Protein AF-S4NV09-F1 (afdb_monomer_lite)

Structure (mmCIF, N/CA/C/O backbone):
data_AF-S4NV09-F1
#
_entry.id   AF-S4NV09-F1
#
loop_
_atom_site.group_PDB
_atom_site.id
_atom_site.type_symbol
_atom_site.label_atom_id
_atom_site.label_alt_id
_atom_site.label_comp_id
_atom_site.label_asym_id
_atom_site.label_entity_id
_atom_site.label_seq_id
_atom_site.pdbx_PDB_ins_code
_atom_site.Cartn_x
_atom_site.Cartn_y
_atom_site.Cartn_z
_atom_site.occupancy
_atom_site.B_iso_or_equiv
_atom_site.auth_seq_id
_atom_site.auth_comp_id
_atom_site.auth_asym_id
_atom_site.auth_atom_id
_atom_site.pdbx_PDB_model_num
ATOM 1 N N . MET A 1 1 ? -20.537 9.122 -27.581 1.00 79.88 1 MET A N 1
ATOM 2 C CA . MET A 1 1 ? -19.082 8.989 -27.801 1.00 79.88 1 MET A CA 1
ATOM 3 C C . MET A 1 1 ? -18.624 7.789 -26.991 1.00 79.88 1 MET A C 1
ATOM 5 O O . MET A 1 1 ? -19.059 7.683 -25.852 1.00 79.88 1 MET A O 1
ATOM 9 N N . VAL A 1 2 ? -17.872 6.857 -27.574 1.00 90.12 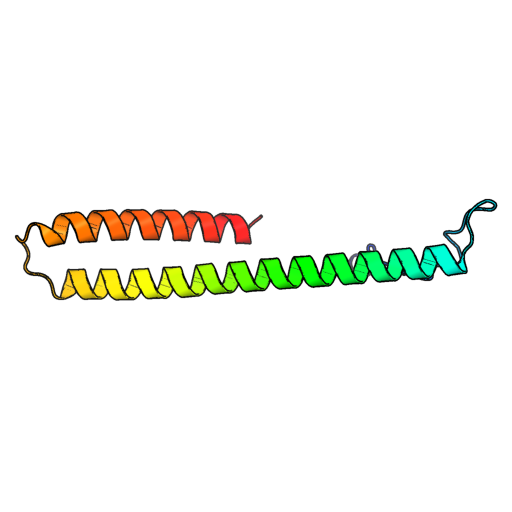2 VAL A N 1
ATOM 10 C CA . VAL A 1 2 ? -17.352 5.685 -26.843 1.00 90.12 2 VAL A CA 1
ATOM 11 C C . VAL A 1 2 ? -16.086 6.113 -26.099 1.00 90.12 2 VAL A C 1
ATOM 13 O O . VAL A 1 2 ? -15.268 6.820 -26.685 1.00 90.12 2 VAL A O 1
ATOM 16 N N . ASP A 1 3 ? -15.959 5.739 -24.825 1.00 91.00 3 ASP A N 1
ATOM 17 C CA . ASP A 1 3 ? -14.799 6.079 -23.996 1.00 91.00 3 ASP A CA 1
ATOM 18 C C . ASP A 1 3 ? -13.730 4.976 -24.060 1.00 91.00 3 ASP A C 1
ATOM 20 O O . ASP A 1 3 ? -14.009 3.808 -23.789 1.00 91.00 3 ASP A O 1
ATOM 24 N N . TYR A 1 4 ? -12.508 5.378 -24.412 1.00 93.00 4 TYR A N 1
ATOM 25 C CA . TYR A 1 4 ? -11.318 4.531 -24.524 1.00 93.00 4 TYR A CA 1
ATOM 26 C C . TYR A 1 4 ? -10.278 4.826 -23.424 1.00 93.00 4 TYR A C 1
ATOM 28 O O . TYR A 1 4 ? -9.162 4.317 -23.488 1.00 93.00 4 TYR A O 1
ATOM 36 N N . SER A 1 5 ? -10.626 5.622 -22.404 1.00 92.81 5 SER A N 1
ATOM 37 C CA . SER A 1 5 ? -9.744 6.039 -21.298 1.00 92.81 5 SER A CA 1
ATOM 38 C C . SER A 1 5 ? -8.988 4.886 -20.627 1.00 92.81 5 SER A C 1
ATOM 40 O O . SER A 1 5 ? -7.838 5.052 -20.232 1.00 92.81 5 SER A O 1
ATOM 42 N N . LYS A 1 6 ? -9.590 3.692 -20.579 1.00 90.94 6 LYS A N 1
ATOM 43 C CA . LYS A 1 6 ? -8.985 2.478 -20.009 1.00 90.94 6 LYS A CA 1
ATOM 44 C C . LYS A 1 6 ? -7.683 2.033 -20.683 1.00 90.94 6 LYS A C 1
ATOM 46 O O . LYS A 1 6 ? -6.913 1.322 -20.052 1.00 90.94 6 LYS A O 1
ATOM 51 N N . TRP A 1 7 ? -7.450 2.407 -21.941 1.00 93.06 7 TRP A N 1
ATOM 52 C CA . TRP A 1 7 ? -6.253 2.016 -22.698 1.00 93.06 7 TRP A CA 1
ATOM 53 C C . TRP A 1 7 ? -5.174 3.105 -22.737 1.00 93.06 7 TRP A C 1
ATOM 55 O O . TRP A 1 7 ? -4.181 2.946 -23.439 1.00 93.06 7 TRP A O 1
ATOM 65 N N . LYS A 1 8 ? -5.360 4.218 -22.018 1.00 91.50 8 LYS A N 1
ATOM 66 C CA . LYS A 1 8 ? -4.422 5.346 -22.037 1.00 91.50 8 LYS A CA 1
ATOM 67 C C . LYS A 1 8 ? -3.085 5.022 -21.360 1.00 91.50 8 LYS A C 1
ATOM 69 O O . LYS A 1 8 ? -2.050 5.452 -21.852 1.00 91.50 8 LYS A O 1
ATOM 74 N N . ASP A 1 9 ? -3.119 4.270 -20.262 1.00 90.38 9 ASP A N 1
ATOM 75 C CA . ASP A 1 9 ? -1.973 4.072 -19.366 1.00 90.38 9 ASP A CA 1
ATOM 76 C C . ASP A 1 9 ? -1.510 2.600 -19.369 1.00 90.38 9 ASP A C 1
ATOM 78 O O . ASP A 1 9 ? -1.409 1.950 -18.328 1.00 90.38 9 ASP A O 1
ATOM 82 N N . ILE A 1 10 ? -1.292 2.033 -20.561 1.00 90.44 10 ILE A N 1
ATOM 83 C CA . ILE A 1 10 ? -0.777 0.664 -20.717 1.00 90.44 10 ILE A CA 1
ATOM 84 C C . ILE A 1 10 ? 0.751 0.704 -20.669 1.00 90.44 10 ILE A C 1
ATOM 86 O O . ILE A 1 10 ? 1.382 1.319 -21.520 1.00 90.44 10 ILE A O 1
ATOM 90 N N . GLU A 1 11 ? 1.343 0.014 -19.696 1.00 86.38 11 GLU A N 1
ATOM 91 C CA . GLU A 1 11 ? 2.796 -0.141 -19.594 1.00 86.38 11 GLU A CA 1
ATOM 92 C C . GLU A 1 11 ? 3.259 -1.396 -20.355 1.00 86.38 11 GLU A C 1
ATOM 94 O O . GLU A 1 11 ? 2.825 -2.509 -20.044 1.00 86.38 11 GLU A O 1
ATOM 99 N N . ILE A 1 12 ? 4.162 -1.224 -21.325 1.00 91.31 12 ILE A N 1
ATOM 100 C CA . ILE A 1 12 ? 4.763 -2.302 -22.123 1.00 91.31 12 ILE A CA 1
ATOM 101 C C . ILE A 1 12 ? 6.269 -2.333 -21.833 1.00 91.31 12 ILE A C 1
ATOM 103 O O . ILE A 1 12 ? 6.989 -1.369 -22.080 1.00 91.31 12 ILE A O 1
ATOM 107 N N . SER A 1 13 ? 6.765 -3.430 -21.255 1.00 85.31 13 SER A N 1
ATOM 108 C CA . SER A 1 13 ? 8.171 -3.518 -20.821 1.00 85.31 13 SER A CA 1
ATOM 109 C C . SER A 1 13 ? 9.173 -3.695 -21.969 1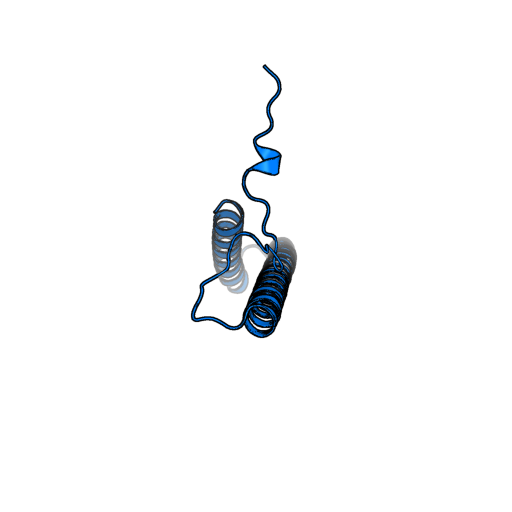.00 85.31 13 SER A C 1
ATOM 111 O O . SER A 1 13 ? 10.347 -3.370 -21.797 1.00 85.31 13 SER A O 1
ATOM 113 N N . ASP A 1 14 ? 8.713 -4.218 -23.104 1.00 91.19 14 ASP A N 1
ATOM 114 C CA . ASP A 1 14 ? 9.458 -4.544 -24.325 1.00 91.19 14 ASP A CA 1
ATOM 115 C C . ASP A 1 14 ? 9.049 -3.661 -25.515 1.00 91.19 14 ASP A C 1
ATOM 117 O O . ASP A 1 14 ? 9.100 -4.091 -26.663 1.00 91.19 14 ASP A O 1
ATOM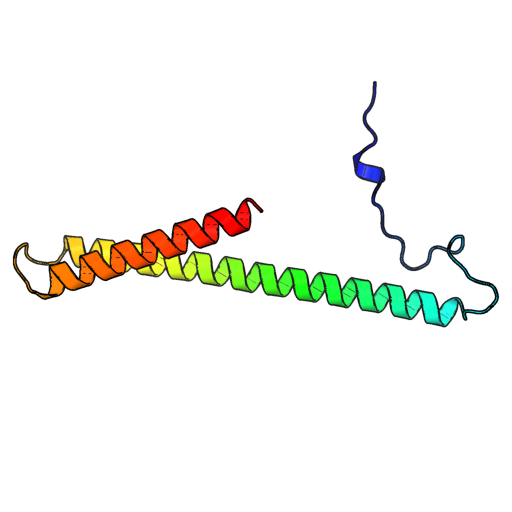 121 N N . ASP A 1 15 ? 8.633 -2.424 -25.239 1.00 91.81 15 ASP A N 1
ATOM 122 C CA . ASP A 1 15 ? 8.276 -1.455 -26.272 1.00 91.81 15 ASP A CA 1
ATOM 123 C C . ASP A 1 15 ? 9.500 -1.089 -27.135 1.00 91.81 15 ASP A C 1
ATOM 125 O O . ASP A 1 15 ? 10.415 -0.387 -26.691 1.00 91.81 15 ASP A O 1
ATOM 129 N N . GLU A 1 16 ? 9.534 -1.604 -28.367 1.00 87.38 16 GLU A N 1
ATOM 130 C CA . GLU A 1 16 ? 10.621 -1.387 -29.330 1.00 87.38 16 GLU A CA 1
ATOM 131 C C . GLU A 1 16 ? 10.654 0.040 -29.899 1.00 87.38 16 GLU A C 1
ATOM 133 O O . GLU A 1 16 ? 11.707 0.472 -30.380 1.00 87.38 16 GLU A O 1
ATOM 138 N N . ASP A 1 17 ? 9.560 0.802 -29.779 1.00 89.25 17 ASP A N 1
ATOM 139 C CA . ASP A 1 17 ? 9.511 2.207 -30.191 1.00 89.25 17 ASP A CA 1
ATOM 140 C C . ASP A 1 17 ? 10.159 3.136 -29.137 1.00 89.25 17 ASP A C 1
ATOM 142 O O . ASP A 1 17 ? 10.624 4.231 -29.467 1.00 89.25 17 ASP A O 1
ATOM 146 N N . GLU A 1 18 ? 10.294 2.690 -27.879 1.00 87.25 18 GLU A N 1
ATOM 147 C CA . GLU A 1 18 ? 10.934 3.433 -26.781 1.00 87.25 18 GLU A CA 1
ATOM 148 C C . GLU A 1 18 ? 12.404 3.037 -26.544 1.00 87.25 18 GLU A C 1
ATOM 150 O O . GLU A 1 18 ? 12.823 2.652 -25.444 1.00 87.25 18 GLU A O 1
ATOM 155 N N . THR A 1 19 ? 13.228 3.160 -27.581 1.00 91.19 19 THR A N 1
ATOM 156 C CA . THR A 1 19 ? 14.664 2.846 -27.514 1.00 91.19 19 THR A CA 1
ATOM 157 C C . THR A 1 19 ? 15.538 4.093 -27.639 1.00 91.19 19 THR A C 1
ATOM 159 O O . THR A 1 19 ? 15.094 5.165 -28.047 1.00 91.19 19 THR A O 1
ATOM 162 N N . HIS A 1 20 ? 16.814 3.978 -27.258 1.00 91.56 20 HIS A N 1
ATOM 163 C CA . HIS A 1 20 ? 17.785 5.061 -27.410 1.00 91.56 20 HIS A CA 1
ATOM 164 C C . HIS A 1 20 ? 19.054 4.541 -28.103 1.00 91.56 20 HIS A C 1
ATOM 166 O O . HIS A 1 20 ? 19.575 3.513 -27.672 1.00 91.56 20 HIS A O 1
ATOM 172 N N . PRO A 1 21 ? 19.631 5.254 -29.096 1.00 92.12 21 PRO A N 1
ATOM 173 C CA . PRO A 1 21 ? 20.794 4.783 -29.866 1.00 92.12 21 PRO A CA 1
ATOM 174 C C . PRO A 1 21 ? 22.043 4.417 -29.047 1.00 92.12 21 PRO A C 1
ATOM 176 O O . PRO A 1 21 ? 22.942 3.747 -29.546 1.00 92.12 21 PRO A O 1
ATOM 179 N N . ASN A 1 22 ? 22.129 4.889 -27.801 1.00 94.12 22 ASN A N 1
ATOM 180 C CA . ASN A 1 22 ? 23.252 4.642 -26.891 1.00 94.12 22 ASN A CA 1
ATOM 181 C C . ASN A 1 22 ? 22.928 3.674 -25.740 1.00 94.12 22 ASN A C 1
ATOM 183 O O . ASN A 1 22 ? 23.752 3.527 -24.841 1.00 94.12 22 ASN A O 1
ATOM 187 N N . ILE A 1 23 ? 21.743 3.059 -25.725 1.00 91.00 23 ILE A N 1
ATOM 188 C CA . ILE A 1 23 ? 21.320 2.115 -24.683 1.00 91.00 23 ILE A CA 1
ATOM 189 C C . ILE A 1 23 ? 21.079 0.752 -25.329 1.00 91.00 23 ILE A C 1
ATOM 191 O O . ILE A 1 23 ? 20.440 0.654 -26.370 1.00 91.00 23 ILE A O 1
ATOM 195 N N . ASP A 1 24 ? 21.587 -0.305 -24.700 1.00 94.94 24 ASP A N 1
ATOM 196 C CA . ASP A 1 24 ? 21.378 -1.679 -25.151 1.00 94.94 24 ASP A CA 1
ATOM 197 C C . ASP A 1 24 ? 19.934 -2.135 -24.876 1.00 94.94 24 ASP A C 1
ATOM 199 O O . ASP A 1 24 ? 19.549 -2.367 -23.726 1.00 94.94 24 ASP A O 1
ATOM 203 N N . THR A 1 25 ? 19.134 -2.263 -25.937 1.00 91.31 25 THR A N 1
ATOM 204 C CA . THR A 1 25 ? 17.701 -2.592 -25.875 1.00 91.31 25 THR A CA 1
ATOM 205 C C . THR A 1 25 ? 17.392 -3.893 -25.110 1.00 91.31 25 THR A C 1
ATOM 207 O O . THR A 1 25 ? 16.544 -3.857 -24.215 1.00 91.31 25 THR A O 1
ATOM 210 N N . PRO A 1 26 ? 18.087 -5.030 -25.340 1.00 93.31 26 PRO A N 1
ATOM 211 C CA . PRO A 1 26 ? 17.871 -6.256 -24.567 1.00 93.31 26 PRO A CA 1
ATOM 212 C C . PRO A 1 26 ? 18.061 -6.076 -23.056 1.00 93.31 26 PRO A C 1
ATOM 214 O O . PRO A 1 26 ? 17.305 -6.637 -22.261 1.00 93.31 26 PRO A O 1
ATOM 217 N N . SER A 1 27 ? 19.070 -5.305 -22.646 1.00 92.75 27 SER A N 1
ATOM 218 C CA . SER A 1 27 ? 19.326 -5.020 -21.232 1.00 92.75 27 SER A CA 1
ATOM 219 C C . SER A 1 27 ? 18.279 -4.065 -20.648 1.00 92.75 27 SER A C 1
ATOM 221 O O . SER A 1 27 ? 17.807 -4.289 -19.532 1.00 92.75 27 SER A O 1
ATOM 223 N N . LEU A 1 28 ? 17.857 -3.053 -21.414 1.00 91.75 28 LEU A N 1
ATOM 224 C CA . LEU A 1 28 ? 16.805 -2.107 -21.026 1.00 91.75 28 LEU A CA 1
ATOM 225 C C . LEU A 1 28 ? 15.468 -2.809 -20.754 1.00 91.75 28 LEU A C 1
ATOM 227 O O . LEU A 1 28 ? 14.853 -2.561 -19.718 1.00 91.75 28 LEU A O 1
ATOM 231 N N . PHE A 1 29 ? 15.038 -3.716 -21.634 1.00 93.00 29 PHE A N 1
ATOM 232 C CA . PHE A 1 29 ? 13.778 -4.451 -21.472 1.00 93.00 29 PHE A CA 1
ATOM 233 C C . PHE A 1 29 ? 13.774 -5.343 -20.235 1.00 93.00 29 PHE A C 1
ATOM 235 O O . PHE A 1 29 ? 12.801 -5.362 -19.479 1.00 93.00 29 PHE A O 1
ATOM 242 N N . ARG A 1 30 ? 14.886 -6.040 -19.972 1.00 94.00 30 ARG A N 1
ATOM 243 C CA . ARG A 1 30 ? 15.037 -6.837 -18.745 1.00 94.00 30 ARG A CA 1
ATOM 244 C C . ARG A 1 30 ? 14.928 -5.964 -17.503 1.00 94.00 30 ARG A C 1
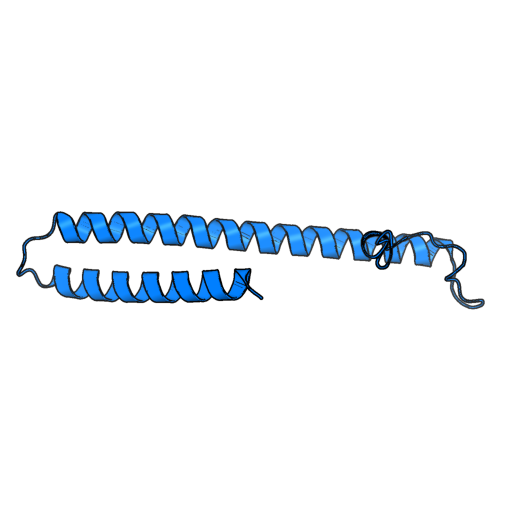ATOM 246 O O . ARG A 1 30 ? 14.235 -6.340 -16.563 1.00 94.00 30 ARG A O 1
ATOM 253 N N . TRP A 1 31 ? 15.575 -4.801 -17.518 1.00 94.31 31 TRP A N 1
ATOM 254 C CA . TRP A 1 31 ? 15.548 -3.876 -16.391 1.00 94.31 31 TRP A CA 1
ATOM 255 C C . TRP A 1 31 ? 14.153 -3.285 -16.159 1.00 94.31 31 TRP A C 1
ATOM 257 O O . TRP A 1 31 ? 13.664 -3.310 -15.033 1.00 94.31 31 TRP A O 1
ATOM 267 N N . ARG A 1 32 ? 13.462 -2.846 -17.220 1.00 93.31 32 ARG A N 1
ATOM 268 C CA . ARG A 1 32 ? 12.065 -2.379 -17.152 1.00 93.31 32 ARG A CA 1
ATOM 269 C C . ARG A 1 32 ? 11.135 -3.462 -16.610 1.00 93.31 32 ARG A C 1
ATOM 271 O O . ARG A 1 32 ? 10.341 -3.201 -15.709 1.00 93.31 32 ARG A O 1
ATOM 278 N N . HIS A 1 33 ? 11.259 -4.690 -17.114 1.00 94.31 33 HIS A N 1
ATOM 279 C CA . HIS A 1 33 ? 10.479 -5.823 -16.628 1.00 94.31 33 HIS A CA 1
ATOM 280 C C . HIS A 1 33 ? 10.727 -6.085 -15.141 1.00 94.31 33 HIS A C 1
ATOM 282 O O . HIS A 1 33 ? 9.768 -6.223 -14.382 1.00 94.31 33 HIS A O 1
ATOM 288 N N . GLN A 1 34 ? 11.994 -6.123 -14.723 1.00 94.62 34 GLN A N 1
ATOM 289 C CA . GLN A 1 34 ? 12.362 -6.344 -13.330 1.00 94.62 34 GLN A CA 1
ATOM 290 C C . GLN A 1 34 ? 11.811 -5.236 -12.427 1.00 94.62 34 GLN A C 1
ATOM 292 O O . GLN A 1 34 ? 11.132 -5.540 -11.453 1.00 94.62 34 GLN A O 1
ATOM 297 N N . ALA A 1 35 ? 11.993 -3.966 -12.796 1.00 94.38 35 ALA A N 1
ATOM 298 C CA . ALA A 1 35 ? 11.461 -2.833 -12.042 1.00 94.38 35 ALA A CA 1
ATOM 299 C C . ALA A 1 35 ? 9.926 -2.874 -11.930 1.00 94.38 35 ALA A C 1
ATOM 301 O O . ALA A 1 35 ? 9.354 -2.518 -10.901 1.00 94.38 35 ALA A O 1
ATOM 302 N N . ARG A 1 36 ? 9.227 -3.331 -12.976 1.00 93.94 36 ARG A N 1
ATOM 303 C CA . ARG A 1 36 ? 7.773 -3.537 -12.935 1.00 93.94 36 ARG A CA 1
ATOM 304 C C . ARG A 1 36 ? 7.385 -4.663 -11.975 1.00 93.94 36 ARG A C 1
ATOM 306 O O . ARG A 1 36 ? 6.422 -4.507 -11.231 1.00 93.94 36 ARG A O 1
ATOM 313 N N . VAL A 1 37 ? 8.109 -5.785 -11.982 1.00 94.50 37 VAL A N 1
ATOM 314 C CA . VAL A 1 37 ? 7.883 -6.898 -11.042 1.00 94.50 37 VAL A CA 1
ATOM 315 C C . VAL A 1 37 ? 8.118 -6.445 -9.604 1.00 94.50 37 VAL A C 1
ATOM 317 O O . VAL A 1 37 ? 7.243 -6.655 -8.773 1.00 94.50 37 VAL A O 1
ATOM 320 N N . GLU A 1 38 ? 9.223 -5.751 -9.335 1.00 95.00 38 GLU A N 1
ATOM 321 C CA . GLU A 1 38 ? 9.546 -5.213 -8.009 1.00 95.00 38 GLU A CA 1
ATOM 322 C C . GLU A 1 38 ? 8.455 -4.252 -7.508 1.00 95.00 38 GLU A C 1
ATOM 324 O O . GLU A 1 38 ? 7.961 -4.426 -6.396 1.00 95.00 38 GLU A O 1
ATOM 329 N N . ARG A 1 39 ? 7.976 -3.317 -8.346 1.00 94.00 39 ARG A N 1
ATOM 330 C CA . ARG A 1 39 ? 6.848 -2.429 -7.994 1.00 94.00 39 ARG A CA 1
ATOM 331 C C . ARG A 1 39 ? 5.553 -3.192 -7.709 1.00 94.00 39 ARG A C 1
ATOM 333 O O . ARG A 1 39 ? 4.818 -2.836 -6.792 1.00 94.00 39 ARG A O 1
ATOM 340 N N . MET A 1 40 ? 5.247 -4.227 -8.492 1.00 92.12 40 MET A N 1
ATOM 341 C CA . MET A 1 40 ? 4.059 -5.054 -8.253 1.00 92.12 40 MET A CA 1
ATOM 342 C C . MET A 1 40 ? 4.170 -5.859 -6.954 1.00 92.12 40 MET A C 1
ATOM 344 O O . MET A 1 40 ? 3.178 -5.991 -6.240 1.00 92.12 40 MET A O 1
ATOM 348 N N . GLU A 1 41 ? 5.345 -6.412 -6.652 1.00 95.19 41 GLU A N 1
ATOM 349 C CA . GLU A 1 41 ? 5.591 -7.148 -5.410 1.00 95.19 41 GLU A CA 1
ATOM 350 C C . GLU A 1 41 ? 5.533 -6.228 -4.190 1.00 95.19 41 GLU A C 1
ATOM 352 O O . GLU A 1 41 ? 4.899 -6.583 -3.196 1.00 95.19 41 GLU A O 1
ATOM 357 N N . GLU A 1 42 ? 6.117 -5.033 -4.279 1.00 94.44 42 GLU A N 1
ATOM 358 C CA . GLU A 1 42 ? 6.041 -4.016 -3.233 1.00 94.44 42 GLU A CA 1
ATOM 359 C C . GLU A 1 42 ? 4.594 -3.586 -2.984 1.00 94.44 42 GLU A C 1
ATOM 361 O O . GLU A 1 42 ? 4.116 -3.707 -1.857 1.00 94.44 42 GLU A O 1
ATOM 366 N N . GLY A 1 43 ? 3.854 -3.219 -4.036 1.00 91.94 43 GLY A N 1
ATOM 367 C CA . GLY A 1 43 ? 2.445 -2.841 -3.907 1.00 91.94 43 GLY A CA 1
ATOM 368 C C . GLY A 1 43 ? 1.567 -3.980 -3.377 1.00 91.94 43 GLY A C 1
ATOM 369 O O . GLY A 1 43 ? 0.642 -3.753 -2.596 1.00 91.94 43 GLY A O 1
ATOM 370 N N . LYS A 1 44 ? 1.871 -5.235 -3.737 1.00 94.38 44 LYS A N 1
ATOM 371 C CA . LYS A 1 44 ? 1.190 -6.406 -3.171 1.00 94.38 44 LYS A CA 1
ATOM 372 C C . LYS A 1 44 ? 1.488 -6.559 -1.679 1.00 94.38 44 LYS A C 1
ATOM 374 O O . LYS A 1 44 ? 0.557 -6.774 -0.908 1.00 94.38 44 LYS A O 1
ATOM 379 N N . ARG A 1 45 ? 2.753 -6.437 -1.270 1.00 95.06 45 ARG A N 1
ATOM 380 C CA . ARG A 1 45 ? 3.159 -6.526 0.138 1.00 95.06 45 ARG A CA 1
ATOM 381 C C . ARG A 1 45 ? 2.517 -5.418 0.968 1.00 95.06 45 ARG A C 1
ATOM 383 O O . ARG A 1 45 ? 1.968 -5.704 2.025 1.00 95.06 45 ARG A O 1
ATOM 390 N N . GLU A 1 46 ? 2.544 -4.178 0.488 1.00 92.94 46 GLU A N 1
ATOM 391 C CA . GLU A 1 46 ? 1.918 -3.040 1.170 1.00 92.94 46 GLU A CA 1
ATOM 392 C C . GLU A 1 46 ? 0.416 -3.250 1.353 1.00 92.94 46 GLU A C 1
ATOM 394 O O . GLU A 1 46 ? -0.108 -3.042 2.449 1.00 92.94 46 GLU A O 1
ATOM 399 N N . LYS A 1 47 ? -0.268 -3.744 0.315 1.00 92.19 47 LYS A N 1
ATOM 400 C CA . LYS A 1 47 ? -1.685 -4.098 0.399 1.00 92.19 47 LYS A CA 1
ATOM 401 C C . LYS A 1 47 ? -1.944 -5.208 1.420 1.00 92.19 47 LYS A C 1
ATOM 403 O O . LYS A 1 47 ? -2.860 -5.089 2.226 1.00 92.19 47 LYS A O 1
ATOM 408 N N . GLU A 1 48 ? -1.140 -6.270 1.419 1.00 94.31 48 GLU A N 1
ATOM 409 C CA . GLU A 1 48 ? -1.274 -7.367 2.385 1.00 94.31 48 GLU A CA 1
ATOM 410 C C . GLU A 1 48 ? -1.028 -6.902 3.828 1.00 94.31 48 GLU A C 1
ATOM 412 O O . GLU A 1 48 ? -1.778 -7.278 4.730 1.00 94.31 48 GLU A O 1
ATOM 417 N N . GLU A 1 49 ? -0.019 -6.061 4.065 1.00 93.38 49 GLU A N 1
ATOM 418 C CA . GLU A 1 49 ? 0.237 -5.464 5.380 1.00 93.38 49 GLU A CA 1
ATOM 419 C C . GLU A 1 49 ? -0.912 -4.557 5.826 1.00 93.38 49 GLU A C 1
ATOM 421 O O . GLU A 1 49 ? -1.306 -4.573 6.996 1.00 93.38 49 GLU A O 1
ATOM 426 N N . HIS A 1 50 ? -1.464 -3.775 4.900 1.00 91.06 50 HIS A N 1
ATOM 427 C CA . HIS A 1 50 ? -2.609 -2.916 5.156 1.00 91.06 50 HIS A CA 1
ATOM 428 C C . HIS A 1 50 ? -3.851 -3.734 5.546 1.00 91.06 50 HIS A C 1
ATOM 430 O O . HIS A 1 50 ? -4.457 -3.488 6.594 1.00 91.06 50 HIS A O 1
ATOM 436 N N . ASP A 1 51 ? -4.181 -4.762 4.761 1.00 91.25 51 ASP A N 1
ATOM 437 C CA . ASP A 1 51 ? -5.313 -5.658 5.010 1.00 91.25 51 ASP A CA 1
ATOM 438 C C . ASP A 1 51 ? -5.164 -6.392 6.355 1.00 91.25 51 ASP A C 1
ATOM 440 O O . ASP A 1 51 ? -6.130 -6.512 7.116 1.00 91.25 51 ASP A O 1
ATOM 444 N N . GLN A 1 52 ? -3.946 -6.827 6.700 1.00 94.12 52 GLN A N 1
ATOM 445 C CA . GLN A 1 52 ? -3.651 -7.431 8.002 1.00 94.12 52 GLN A CA 1
ATOM 446 C C . GLN A 1 52 ? -3.862 -6.447 9.158 1.00 94.12 52 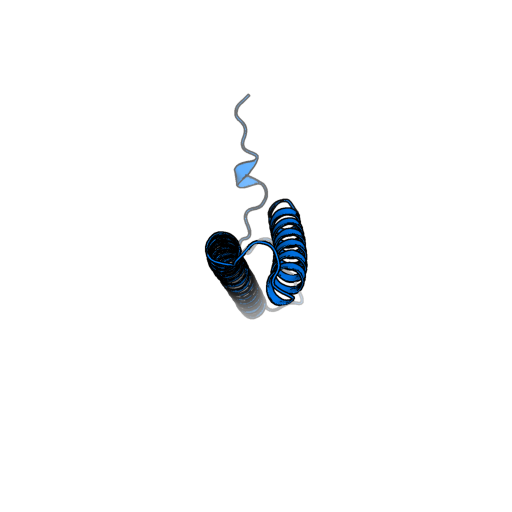GLN A C 1
ATOM 448 O O . GLN A 1 52 ? -4.538 -6.788 10.131 1.00 94.12 52 GLN A O 1
ATOM 453 N N . ARG A 1 53 ? -3.343 -5.214 9.055 1.00 91.88 53 ARG A N 1
ATOM 454 C CA . ARG A 1 53 ? -3.530 -4.177 10.088 1.00 91.88 53 ARG A CA 1
ATOM 455 C C . ARG A 1 53 ? -5.004 -3.857 10.305 1.00 91.88 53 ARG A C 1
ATOM 457 O O . ARG A 1 53 ? -5.443 -3.765 11.451 1.00 91.88 53 ARG A O 1
ATOM 464 N N . LYS A 1 54 ? -5.775 -3.750 9.222 1.00 91.62 54 LYS A N 1
ATOM 465 C CA . LYS A 1 54 ? -7.226 -3.541 9.271 1.00 91.62 54 LYS A CA 1
ATOM 466 C C . LYS A 1 54 ? -7.937 -4.699 9.970 1.00 91.62 54 LYS A C 1
ATOM 468 O O . LYS A 1 54 ? -8.720 -4.472 10.892 1.00 91.62 54 LYS A O 1
ATOM 473 N N . ALA A 1 55 ? -7.633 -5.941 9.593 1.00 93.06 55 ALA A N 1
ATOM 474 C CA . ALA A 1 55 ? -8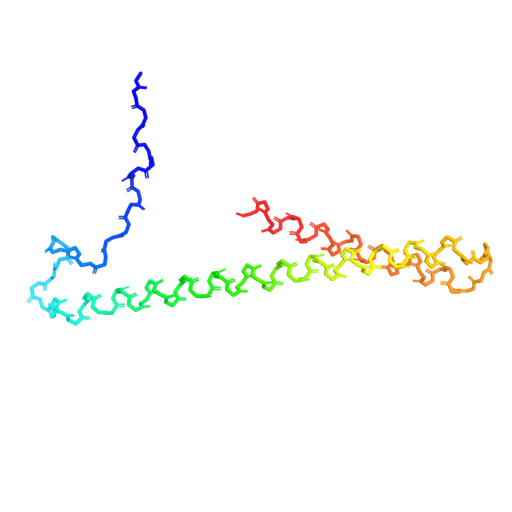.221 -7.123 10.221 1.00 93.06 55 ALA A CA 1
ATOM 475 C C . ALA A 1 55 ? -7.897 -7.209 11.726 1.00 93.06 55 ALA A C 1
ATOM 477 O O . ALA A 1 55 ? -8.784 -7.482 12.542 1.00 93.06 55 ALA A O 1
ATOM 478 N N . ASP A 1 56 ? -6.650 -6.930 12.110 1.00 92.75 56 ASP A N 1
ATOM 479 C CA . ASP A 1 56 ? -6.223 -6.922 13.508 1.00 92.75 56 ASP A CA 1
ATOM 480 C C . ASP A 1 56 ? -6.880 -5.797 14.316 1.00 92.75 56 ASP A C 1
ATOM 482 O O . ASP A 1 56 ? -7.285 -6.031 15.460 1.00 92.75 56 ASP A O 1
ATOM 486 N N . ASN A 1 57 ? -7.017 -4.594 13.747 1.00 91.25 57 ASN A N 1
ATOM 487 C CA . ASN A 1 57 ? -7.704 -3.482 14.402 1.00 91.25 57 ASN A CA 1
ATOM 488 C C . ASN A 1 57 ? -9.189 -3.816 14.634 1.00 91.25 57 ASN A C 1
ATOM 490 O O . ASN A 1 57 ? -9.663 -3.718 15.768 1.00 91.25 57 ASN A O 1
ATOM 494 N N . ILE A 1 58 ? -9.888 -4.343 13.620 1.00 91.62 58 ILE A N 1
ATOM 495 C CA . ILE A 1 58 ? -11.289 -4.783 13.740 1.00 91.62 58 ILE A CA 1
ATOM 496 C C . ILE A 1 58 ? -11.439 -5.848 14.836 1.00 91.62 58 ILE A C 1
ATOM 498 O O . ILE A 1 58 ? -12.351 -5.757 15.667 1.00 91.62 58 ILE A O 1
ATOM 502 N N . ARG A 1 59 ? -10.533 -6.837 14.889 1.00 93.31 59 ARG A N 1
ATOM 503 C CA . ARG A 1 59 ? -10.542 -7.866 15.943 1.00 93.31 59 ARG A CA 1
ATOM 504 C C . ARG A 1 59 ? -10.379 -7.238 17.328 1.00 93.31 59 ARG A C 1
ATOM 506 O O . ARG A 1 59 ? -11.182 -7.513 18.220 1.00 93.31 59 ARG A O 1
ATOM 513 N N . LYS A 1 60 ? -9.387 -6.360 17.507 1.00 91.56 60 LYS A N 1
ATOM 514 C CA . LYS A 1 60 ? -9.138 -5.665 18.782 1.00 91.56 60 LYS A CA 1
ATOM 515 C C . LYS A 1 60 ? -10.317 -4.780 19.193 1.00 91.56 60 LYS A C 1
ATOM 517 O O . LYS A 1 60 ? -10.671 -4.757 20.374 1.00 91.56 60 LYS A O 1
ATOM 522 N N . LEU A 1 61 ? -10.958 -4.094 18.247 1.00 90.25 61 LEU A N 1
ATOM 523 C CA . LEU A 1 61 ? -12.159 -3.294 18.495 1.00 90.25 61 LEU A CA 1
ATOM 524 C C . LEU A 1 61 ? -13.314 -4.160 18.994 1.00 90.25 61 LEU A C 1
ATOM 526 O O . LEU A 1 61 ? -13.953 -3.813 19.989 1.00 90.25 61 LEU A O 1
ATOM 530 N N . ALA A 1 62 ? -13.570 -5.295 18.340 1.00 89.88 62 ALA A N 1
ATOM 531 C CA . ALA A 1 62 ? -14.622 -6.222 18.741 1.00 89.88 62 ALA A CA 1
ATOM 532 C C . ALA A 1 62 ? -14.366 -6.801 20.143 1.00 89.88 62 ALA A C 1
ATOM 534 O O . ALA A 1 62 ? -15.262 -6.787 20.991 1.00 89.88 62 ALA A O 1
ATOM 535 N N . GLU A 1 63 ? -13.135 -7.236 20.425 1.00 90.19 63 GLU A N 1
ATOM 536 C CA . GLU A 1 63 ? -12.742 -7.745 21.743 1.00 90.19 63 GLU A CA 1
ATOM 537 C C . GLU A 1 63 ? -12.877 -6.682 22.839 1.00 90.19 63 GLU A C 1
ATOM 539 O O . GLU A 1 63 ? -13.399 -6.966 23.918 1.00 90.19 63 GLU A O 1
ATOM 544 N N . THR A 1 64 ? -12.440 -5.449 22.576 1.00 88.00 64 THR A N 1
ATOM 545 C CA . THR A 1 64 ? -12.497 -4.348 23.551 1.00 88.00 64 THR A CA 1
ATOM 546 C C . THR A 1 64 ? -13.943 -3.936 23.820 1.00 88.00 64 THR A C 1
ATOM 548 O O . THR A 1 64 ? -14.333 -3.790 24.979 1.00 88.00 64 THR A O 1
ATOM 551 N N . LYS A 1 65 ? -14.788 -3.863 22.780 1.00 86.69 65 LYS A N 1
ATOM 552 C CA . LYS A 1 65 ? -16.238 -3.644 22.925 1.00 86.69 65 LYS A CA 1
ATOM 553 C C . LYS A 1 65 ? -16.896 -4.752 23.749 1.00 86.69 65 LYS A C 1
ATOM 555 O O . LYS A 1 65 ? -17.702 -4.464 24.632 1.00 86.69 65 LYS A O 1
ATOM 560 N N . GLN A 1 66 ? -16.518 -6.012 23.525 1.00 88.12 66 GLN A N 1
ATOM 561 C CA . GLN A 1 66 ? -17.045 -7.135 24.300 1.00 88.12 66 GLN A CA 1
ATOM 562 C C . GLN A 1 66 ? -16.580 -7.103 25.766 1.00 88.12 66 GLN A C 1
ATOM 564 O O . GLN A 1 66 ? -17.370 -7.405 26.660 1.00 88.12 66 GLN A O 1
ATOM 569 N N . LYS A 1 67 ? -15.322 -6.726 26.028 1.00 85.00 67 LYS A N 1
ATOM 570 C CA . LYS A 1 67 ? -14.783 -6.556 27.389 1.00 85.00 67 LYS A CA 1
ATOM 571 C C . LYS A 1 67 ? -15.504 -5.440 28.140 1.00 85.00 67 LYS A C 1
ATOM 573 O O . LYS A 1 67 ? -15.865 -5.643 29.290 1.00 85.00 67 LYS A O 1
ATOM 578 N N . ILE A 1 68 ? -15.794 -4.319 27.478 1.00 83.56 68 ILE A N 1
ATOM 579 C CA . ILE A 1 68 ? -16.588 -3.221 28.052 1.00 83.56 68 ILE A CA 1
ATOM 580 C C . ILE A 1 68 ? -18.010 -3.682 28.386 1.00 83.56 68 ILE A C 1
ATOM 582 O O . ILE A 1 68 ? -18.503 -3.376 29.464 1.00 83.56 68 ILE A O 1
ATOM 586 N N . ALA A 1 69 ? -18.655 -4.453 27.505 1.00 83.06 69 ALA A N 1
ATOM 587 C CA . ALA A 1 69 ? -20.010 -4.958 27.745 1.00 83.06 69 ALA A CA 1
ATOM 588 C C . ALA A 1 69 ? -20.096 -5.958 28.914 1.00 83.06 69 ALA A C 1
ATOM 590 O O . ALA A 1 69 ? -21.152 -6.098 29.525 1.00 83.06 69 ALA A O 1
ATOM 591 N N . LYS A 1 70 ? -18.999 -6.667 29.212 1.00 82.94 70 LYS A N 1
ATOM 592 C CA . LYS A 1 70 ? -18.896 -7.625 30.326 1.00 82.94 70 LYS A CA 1
ATOM 593 C C . LYS A 1 70 ? -18.367 -6.999 31.623 1.00 82.94 70 LYS A C 1
ATOM 595 O O . LYS A 1 70 ? -18.423 -7.657 32.657 1.00 82.94 70 LYS A O 1
ATOM 600 N N . ALA A 1 71 ? -17.821 -5.784 31.574 1.00 76.31 71 ALA A N 1
ATOM 601 C CA . ALA A 1 71 ? -17.242 -5.108 32.729 1.00 76.31 71 ALA A CA 1
ATOM 602 C C . ALA A 1 71 ? -18.322 -4.410 33.571 1.00 76.31 71 ALA A C 1
ATOM 604 O O . ALA A 1 71 ? -19.263 -3.823 33.037 1.00 76.31 71 ALA A O 1
ATOM 605 N N . GLU A 1 72 ? -18.176 -4.446 34.897 1.00 68.75 72 GLU A N 1
ATOM 606 C CA . GLU A 1 72 ? -19.083 -3.741 35.805 1.00 68.75 72 GLU A CA 1
ATOM 607 C C . GLU A 1 72 ? -18.936 -2.209 35.686 1.00 68.75 72 GLU A C 1
ATOM 609 O O . GLU A 1 72 ? -17.827 -1.706 35.476 1.00 68.75 72 GLU A O 1
ATOM 614 N N . PRO A 1 73 ? -20.027 -1.435 35.856 1.00 64.75 73 PRO A N 1
ATOM 615 C CA . PRO A 1 73 ? -20.077 -0.008 35.521 1.00 64.75 73 PRO A CA 1
ATOM 616 C C . PRO A 1 73 ? -19.206 0.931 36.383 1.00 64.75 73 PRO A C 1
ATOM 618 O O . PRO A 1 73 ? -19.276 2.139 36.181 1.00 64.75 73 PRO A O 1
ATOM 621 N N . ASN A 1 74 ? -18.379 0.421 37.304 1.00 60.06 74 ASN A N 1
ATOM 622 C CA . ASN A 1 74 ? -17.595 1.238 38.241 1.00 60.06 74 ASN A CA 1
ATOM 623 C C . ASN A 1 74 ? -16.175 0.710 38.551 1.00 60.06 74 ASN A C 1
ATOM 625 O O . ASN A 1 74 ? -15.588 1.098 39.561 1.00 60.06 74 ASN A O 1
ATOM 629 N N . SER A 1 75 ? -15.600 -0.163 37.712 1.00 64.81 75 SER A N 1
ATOM 630 C CA . SER A 1 75 ? -14.203 -0.591 37.887 1.00 64.81 75 SER A CA 1
ATOM 631 C C . SER A 1 75 ? -13.205 0.399 37.247 1.00 64.81 75 SER A C 1
ATOM 633 O O . SER A 1 75 ? -13.503 0.974 36.194 1.00 64.81 75 SER A O 1
ATOM 635 N N . PRO A 1 76 ? -11.995 0.580 37.818 1.00 69.75 76 PRO A N 1
ATOM 636 C CA . PRO A 1 76 ? -10.911 1.360 37.200 1.00 69.75 76 PRO A CA 1
ATOM 637 C C . PRO A 1 76 ? -10.553 0.874 35.786 1.00 69.75 76 PRO A C 1
ATOM 639 O O . PRO A 1 76 ? -10.175 1.662 34.916 1.00 69.75 76 PRO A O 1
ATOM 642 N N . ASP A 1 77 ? -10.742 -0.423 35.535 1.00 72.75 77 ASP A N 1
ATOM 643 C CA . ASP A 1 77 ? -10.488 -1.054 34.242 1.00 72.75 77 ASP A CA 1
ATOM 644 C C . ASP A 1 77 ? -11.398 -0.499 33.140 1.00 72.75 77 ASP A C 1
ATOM 646 O O . ASP A 1 77 ? -10.973 -0.383 31.991 1.00 72.75 77 ASP A O 1
ATOM 650 N N . MET A 1 78 ? -12.617 -0.065 33.470 1.00 75.56 78 MET A N 1
ATOM 651 C CA . MET A 1 78 ? -13.566 0.462 32.488 1.00 75.56 78 MET A CA 1
ATOM 652 C C . MET A 1 78 ? -13.084 1.771 31.841 1.00 75.56 78 MET A C 1
ATOM 654 O O . MET A 1 78 ? -13.282 1.996 30.646 1.00 75.56 78 MET A O 1
ATOM 658 N N . GLU A 1 79 ? -12.399 2.633 32.595 1.00 79.31 79 GLU A N 1
ATOM 659 C CA . GLU A 1 79 ? -11.851 3.877 32.048 1.00 79.31 79 GLU A CA 1
ATOM 660 C C . GLU A 1 79 ? -10.659 3.607 31.113 1.00 79.31 79 GLU A C 1
ATOM 662 O O . GLU A 1 79 ? -10.540 4.233 30.058 1.00 79.31 79 GLU A O 1
ATOM 667 N N . SER A 1 80 ? -9.818 2.622 31.446 1.00 83.50 80 SER A N 1
ATOM 668 C CA . SER A 1 80 ? -8.713 2.183 30.580 1.00 83.50 80 SER A CA 1
ATOM 669 C C . SER A 1 80 ? -9.203 1.502 29.292 1.00 83.50 80 SER A C 1
ATOM 671 O O . SER A 1 80 ? -8.678 1.754 28.204 1.00 83.50 80 SER A O 1
ATOM 673 N N . LEU A 1 81 ? -10.279 0.714 29.380 1.00 82.44 81 LEU A N 1
ATOM 674 C CA . LEU A 1 81 ? -10.916 0.073 28.230 1.00 82.44 81 LEU A CA 1
ATOM 675 C C . LEU A 1 81 ? -11.587 1.098 27.302 1.00 82.44 81 LEU A C 1
ATOM 677 O O . LEU A 1 81 ? -11.509 0.974 26.084 1.00 82.44 81 LEU A O 1
ATOM 681 N N . LYS A 1 82 ? -12.188 2.162 27.850 1.00 83.00 82 LYS A N 1
ATOM 682 C CA . LYS A 1 82 ? -12.720 3.277 27.046 1.00 83.00 82 LYS A CA 1
ATOM 683 C C . LYS A 1 82 ? -11.623 4.058 26.322 1.00 83.00 82 LYS A C 1
ATOM 685 O O . LYS A 1 82 ? -11.815 4.424 25.165 1.00 83.00 82 LYS A O 1
ATOM 690 N N . LYS A 1 83 ? -10.484 4.307 26.981 1.00 88.19 83 LYS A N 1
ATOM 691 C CA . LYS A 1 83 ? -9.328 4.984 26.363 1.00 88.19 83 LYS A CA 1
ATOM 692 C C . LYS A 1 83 ? -8.753 4.155 25.214 1.00 88.19 83 LYS A C 1
ATOM 694 O O . LYS A 1 83 ? -8.611 4.681 24.116 1.00 88.19 83 LYS A O 1
ATOM 699 N N . SER A 1 84 ? -8.534 2.858 25.433 1.00 86.75 84 SER A N 1
ATOM 700 C CA . SER A 1 84 ? -8.051 1.951 24.380 1.00 86.75 84 SER A CA 1
ATOM 701 C C . SER A 1 84 ? -9.041 1.798 23.221 1.00 86.75 84 SER A C 1
ATOM 703 O O . SER A 1 84 ? -8.624 1.770 22.067 1.00 86.75 84 SER A O 1
ATOM 705 N N . LEU A 1 85 ? -10.353 1.784 23.482 1.00 88.44 85 LEU A N 1
ATOM 706 C CA . LEU A 1 85 ? -11.361 1.804 22.417 1.00 88.44 85 LEU A CA 1
ATOM 707 C C . LEU A 1 85 ? -11.275 3.093 21.585 1.00 88.44 85 LEU A C 1
ATOM 709 O O . LEU A 1 85 ? -11.269 3.021 20.360 1.00 88.44 85 LEU A O 1
ATOM 713 N N . ALA A 1 86 ? -11.159 4.258 22.229 1.00 90.75 86 ALA A N 1
ATOM 714 C CA . ALA A 1 86 ? -11.033 5.534 21.526 1.00 90.75 86 ALA A CA 1
ATOM 715 C C . ALA A 1 86 ? -9.734 5.640 20.703 1.00 90.75 86 ALA A C 1
ATOM 717 O O . ALA A 1 86 ? -9.720 6.294 19.662 1.00 90.75 86 ALA A O 1
ATOM 718 N N . GLU A 1 87 ? -8.642 5.018 21.153 1.00 91.38 87 GLU A N 1
ATOM 719 C CA . GLU A 1 87 ? -7.394 4.910 20.386 1.00 91.38 87 GLU A CA 1
ATOM 720 C C . GLU A 1 87 ? -7.555 4.003 19.164 1.00 91.38 87 GLU A C 1
ATOM 722 O O . GLU A 1 87 ? -7.199 4.409 18.060 1.00 91.38 87 GLU A O 1
ATOM 727 N N . LEU A 1 88 ? -8.166 2.827 19.330 1.00 90.19 88 LEU A N 1
ATOM 728 C CA . LEU A 1 88 ? -8.426 1.902 18.225 1.00 90.19 88 LEU A CA 1
ATOM 729 C C . LEU A 1 88 ? -9.378 2.497 17.174 1.00 90.19 88 LEU A C 1
ATOM 731 O O . LEU A 1 88 ? -9.160 2.296 15.985 1.00 90.19 88 LEU A O 1
ATOM 735 N N . GLU A 1 89 ? -10.390 3.271 17.583 1.00 89.56 89 GLU A N 1
ATOM 736 C CA . GLU A 1 89 ? -11.286 3.988 16.659 1.00 89.56 89 GLU A CA 1
ATOM 737 C C . GLU A 1 89 ? -10.588 5.132 15.912 1.00 89.56 89 GLU A C 1
ATOM 739 O O . GLU A 1 89 ? -10.967 5.461 14.787 1.00 89.56 89 GLU A O 1
ATOM 744 N N . LYS A 1 90 ? -9.577 5.769 16.518 1.00 92.75 90 LYS A N 1
ATOM 745 C CA . LYS A 1 90 ? -8.729 6.731 15.801 1.00 92.75 90 LYS A CA 1
ATOM 746 C C . LYS A 1 90 ? -7.867 6.014 14.771 1.00 92.75 90 LYS A C 1
ATOM 748 O O . LYS A 1 90 ? -7.794 6.478 13.642 1.00 92.75 90 LYS A O 1
ATOM 753 N N . GLU A 1 91 ? -7.254 4.896 15.147 1.00 90.00 91 GLU A N 1
ATOM 754 C CA . GLU A 1 91 ? -6.444 4.090 14.234 1.00 90.00 91 GLU A CA 1
ATOM 755 C C . GLU A 1 91 ? -7.280 3.567 13.051 1.00 90.00 91 GLU A C 1
ATOM 757 O O . GLU A 1 91 ? -6.836 3.684 11.915 1.00 90.00 91 GLU A O 1
ATOM 762 N N . ASP A 1 92 ? -8.519 3.116 13.275 1.00 90.19 92 ASP A N 1
ATOM 763 C CA . ASP A 1 92 ? -9.437 2.692 12.204 1.00 90.19 92 ASP A CA 1
ATOM 764 C C . ASP A 1 92 ? -9.772 3.836 11.230 1.00 90.19 92 ASP A C 1
ATOM 766 O O . ASP A 1 92 ? -9.757 3.654 10.014 1.00 90.19 92 ASP A O 1
ATOM 770 N N . LYS A 1 93 ? -9.986 5.057 11.740 1.00 91.00 93 LYS A N 1
ATOM 771 C CA . LYS A 1 93 ? -10.185 6.245 10.890 1.00 91.00 93 LYS A CA 1
ATOM 772 C C . LYS A 1 93 ? -8.950 6.593 10.068 1.00 91.00 93 LYS A C 1
ATOM 774 O O . LYS A 1 93 ? -9.086 7.028 8.931 1.00 91.00 93 LYS A O 1
ATOM 779 N N . GLU A 1 94 ? -7.757 6.443 10.633 1.00 91.12 94 GLU A N 1
ATOM 780 C CA . GLU A 1 94 ? -6.511 6.684 9.901 1.00 91.12 94 GLU A CA 1
ATOM 781 C C . GLU A 1 94 ? -6.256 5.599 8.842 1.00 91.12 94 GLU A C 1
ATOM 783 O O . GLU A 1 94 ? -5.758 5.915 7.766 1.00 91.12 94 GLU A O 1
ATOM 788 N N . ILE A 1 95 ? -6.645 4.346 9.105 1.00 89.44 95 ILE A N 1
ATOM 789 C CA . ILE A 1 95 ? -6.628 3.257 8.114 1.00 89.44 95 ILE A CA 1
ATOM 790 C C . ILE A 1 95 ? -7.609 3.562 6.972 1.00 89.44 95 ILE A C 1
ATOM 792 O O . ILE A 1 95 ? -7.228 3.480 5.813 1.00 89.44 95 ILE A O 1
ATOM 796 N N . GLN A 1 96 ? -8.840 3.986 7.276 1.00 88.00 96 GLN A N 1
ATOM 797 C CA . GLN A 1 96 ? -9.841 4.327 6.255 1.00 88.00 96 GLN A CA 1
ATOM 798 C C . GLN A 1 96 ? -9.411 5.503 5.373 1.00 88.00 96 GLN A C 1
ATOM 800 O O . GLN A 1 96 ? -9.555 5.429 4.158 1.00 88.00 96 GLN A O 1
ATOM 805 N N . LYS A 1 97 ? -8.823 6.556 5.955 1.00 90.81 97 LYS A N 1
ATOM 806 C CA . LYS A 1 97 ? -8.284 7.678 5.168 1.00 90.81 97 LYS A CA 1
ATOM 807 C C . LYS A 1 97 ? -7.220 7.224 4.169 1.00 90.81 97 LYS A C 1
ATOM 809 O O . LYS A 1 97 ? -7.218 7.705 3.048 1.00 90.81 97 LYS A O 1
ATOM 814 N N . LYS A 1 98 ? -6.355 6.283 4.559 1.00 84.75 98 LYS A N 1
ATOM 815 C CA . LYS A 1 98 ? -5.327 5.720 3.671 1.00 84.75 98 LYS A CA 1
ATOM 816 C C . LYS A 1 98 ? -5.884 4.820 2.564 1.00 84.75 98 LYS A C 1
ATOM 818 O O . LYS A 1 98 ? -5.163 4.567 1.612 1.00 84.75 98 LYS A O 1
ATOM 823 N N . GLU A 1 99 ? -7.112 4.310 2.686 1.00 82.88 99 GLU A N 1
ATOM 824 C CA . GLU A 1 99 ? -7.788 3.566 1.606 1.00 82.88 99 GLU A CA 1
ATOM 825 C C . GLU A 1 99 ? -8.476 4.491 0.592 1.00 82.88 99 GLU A C 1
ATOM 827 O O . GLU A 1 99 ? -8.746 4.072 -0.533 1.00 82.88 99 GLU A O 1
ATOM 832 N N . GLU A 1 100 ? -8.820 5.712 1.009 1.00 82.50 100 GLU A N 1
ATOM 833 C CA . GLU A 1 100 ? -9.455 6.725 0.159 1.00 82.50 100 GLU A CA 1
ATOM 834 C C . GLU A 1 100 ? -8.437 7.564 -0.636 1.00 82.50 100 GLU A C 1
ATOM 836 O O . GLU A 1 100 ? -8.818 8.170 -1.641 1.00 82.50 100 GLU A O 1
ATOM 841 N N . GLU A 1 101 ? -7.177 7.599 -0.187 1.00 71.06 101 GLU A N 1
ATOM 842 C CA . GLU A 1 101 ? -6.019 8.191 -0.883 1.00 71.06 101 GLU A CA 1
ATOM 843 C C . GLU A 1 101 ? -5.487 7.289 -2.008 1.00 71.06 101 GLU A C 1
ATOM 845 O O . GLU A 1 101 ? -5.224 7.840 -3.105 1.00 71.06 101 GLU A O 1
#

Foldseek 3Di:
DDDPVVPPDDDDLLPPVPDDPPDDSVVSSVVSVVVVVVVVVVVVVVVVVLVVVLVVLVVLLVVLVVVLVVDDPDDPVNVVSVVVNVVSVVVNVVSVVVVVD

Organism: NCBI:txid116150

Sequence (101 aa):
MVDYSKWKDIEISDDEDETHPNIDTPSLFRWRHQARVERMEEGKREKEEHDQRKADNIRKLAETKQKIAKAEPNSPDMESLKKSLAELEKEDKEIQKKEEE

Secondary structure (DSSP, 8-state):
----GGGTT---TT-TTS--TTS-HHHHHHHHHHHHHHHHHHHHHHHHHHHHHHHHHHHHHHHHHHHHHHS-TT-HHHHHHHHHHHHHHHHHHHHHHHHH-

InterPro domains:
  IPR004918 Cdc37 [PTHR12800] (1-101)
  IPR013855 Cdc37, N-terminal domain [PF03234] (1-97)
  IPR013855 Cdc37, N-terminal domain [SM01071] (1-101)

Radius of gyration: 24.47 Å; chains: 1; bounding box: 43×17×68 Å

pLDDT: mean 88.52, std 7.13, range [60.06, 95.19]